Protein AF-A0A415L719-F1 (afdb_monomer)

Mean predicted aligned error: 2.57 Å

Radius of gyration: 12.13 Å; Cα contacts (8 Å, |Δi|>4): 46; chains: 1; bounding box: 29×30×29 Å

Organism: NCBI:txid40520

Foldseek 3Di:
DDAPLNVLVVCCVVPVVVSLVVCVVVVVVLCCVLVCCQPPPLVVLVVDPVSVVSSLSSLVSCVVSVPVVSVVSNVVSVVD

pLDDT: mean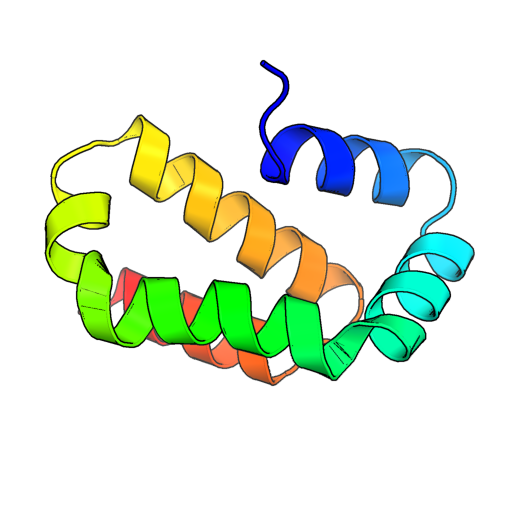 94.85, std 5.21, range [59.53, 98.19]

Secondary structure (DSSP, 8-state):
---HHHHHHHHHHHHHHHHHHHHHHTHHHHHHHHHHHHHHHHHHHTT-HHHHHHHHHHHHHHHHTT-HHHHHHHHHHHH-

Structure (mmCIF, N/CA/C/O backbone):
data_AF-A0A415L719-F1
#
_entry.id   AF-A0A415L719-F1
#
loop_
_atom_site.group_PDB
_atom_site.id
_atom_site.type_symbol
_atom_site.label_atom_id
_atom_site.label_alt_id
_atom_site.label_comp_id
_atom_site.label_asym_id
_atom_site.label_entity_id
_atom_site.label_seq_id
_atom_site.pdbx_PDB_ins_code
_atom_site.Cartn_x
_atom_site.Cartn_y
_atom_site.Cartn_z
_atom_site.occupancy
_atom_site.B_iso_or_equiv
_atom_site.auth_seq_id
_atom_site.auth_comp_id
_atom_site.auth_asym_id
_atom_site.auth_atom_id
_atom_site.pdbx_PDB_model_num
ATOM 1 N N . MET A 1 1 ? 12.739 16.306 0.117 1.00 59.53 1 MET A N 1
ATOM 2 C CA . MET A 1 1 ? 11.389 15.754 -0.137 1.00 59.53 1 MET A CA 1
ATOM 3 C C . MET A 1 1 ? 11.106 14.728 0.954 1.00 59.53 1 MET A C 1
ATOM 5 O O . MET A 1 1 ? 12.022 13.984 1.277 1.00 59.53 1 MET A O 1
ATOM 9 N N . ILE A 1 2 ? 9.928 14.738 1.584 1.00 73.75 2 ILE A N 1
ATOM 10 C CA . ILE A 1 2 ? 9.551 13.732 2.598 1.00 73.75 2 ILE A CA 1
ATOM 11 C C . ILE A 1 2 ? 8.904 12.553 1.859 1.00 73.75 2 ILE A C 1
ATOM 13 O O . ILE A 1 2 ? 8.086 12.789 0.972 1.00 73.75 2 ILE A O 1
ATOM 17 N N . SER A 1 3 ? 9.283 11.312 2.180 1.00 86.44 3 SER A N 1
ATOM 18 C CA . SER A 1 3 ? 8.675 10.126 1.563 1.00 86.44 3 SER A CA 1
ATOM 19 C C . SER A 1 3 ? 7.228 9.938 2.027 1.00 86.44 3 SER A C 1
ATOM 21 O O . SER A 1 3 ? 6.882 10.264 3.166 1.00 86.44 3 SER A O 1
ATOM 23 N N . ILE A 1 4 ? 6.391 9.350 1.167 1.00 89.31 4 ILE A N 1
ATOM 24 C CA . ILE A 1 4 ? 5.014 8.973 1.522 1.00 89.31 4 ILE A CA 1
ATOM 25 C C . ILE A 1 4 ? 5.013 8.023 2.727 1.00 89.31 4 ILE A C 1
ATOM 27 O O . ILE A 1 4 ? 4.224 8.229 3.647 1.00 89.31 4 ILE A O 1
ATOM 31 N N . SER A 1 5 ? 5.948 7.064 2.780 1.00 91.50 5 SER A N 1
ATOM 32 C CA . SER A 1 5 ? 6.100 6.153 3.923 1.00 91.50 5 SER A CA 1
ATOM 33 C C . SER A 1 5 ? 6.277 6.906 5.248 1.00 91.50 5 SER A C 1
ATOM 35 O O . SER A 1 5 ? 5.573 6.638 6.218 1.00 91.50 5 SER A O 1
ATOM 37 N N . SER A 1 6 ? 7.132 7.936 5.284 1.00 91.69 6 SER A N 1
ATOM 38 C CA . SER A 1 6 ? 7.337 8.752 6.487 1.00 91.69 6 SER A CA 1
ATOM 39 C C . SER A 1 6 ? 6.078 9.528 6.880 1.00 91.69 6 SER A C 1
ATOM 41 O O . SER A 1 6 ? 5.779 9.651 8.071 1.00 91.69 6 SER A O 1
ATOM 43 N N . CYS A 1 7 ? 5.327 10.040 5.900 1.00 92.62 7 CYS A N 1
ATOM 44 C CA . CYS A 1 7 ? 4.052 10.712 6.146 1.00 92.62 7 CYS A CA 1
ATOM 45 C C . CYS A 1 7 ? 3.011 9.753 6.737 1.00 92.62 7 CYS A C 1
ATOM 47 O O . CYS A 1 7 ? 2.368 10.111 7.721 1.00 92.62 7 CYS A O 1
ATOM 49 N N . PHE A 1 8 ? 2.888 8.537 6.200 1.00 93.62 8 PHE A N 1
ATOM 50 C CA . PHE A 1 8 ? 1.942 7.526 6.687 1.00 93.62 8 PHE A CA 1
ATOM 51 C C . PHE A 1 8 ? 2.271 7.111 8.121 1.00 93.62 8 PHE A C 1
ATOM 53 O O . PHE A 1 8 ? 1.408 7.181 8.994 1.00 93.62 8 PHE A O 1
ATOM 60 N N . THR A 1 9 ? 3.538 6.804 8.407 1.00 91.00 9 THR A N 1
ATOM 61 C CA . THR A 1 9 ? 3.985 6.449 9.761 1.00 91.00 9 THR A CA 1
ATOM 62 C C . THR A 1 9 ? 3.702 7.565 10.768 1.00 91.00 9 THR A C 1
ATOM 64 O O . THR A 1 9 ? 3.271 7.300 11.890 1.00 91.00 9 THR A O 1
ATOM 67 N N . LYS A 1 10 ? 3.909 8.832 10.387 1.00 93.50 10 LYS A N 1
ATOM 68 C CA . LYS A 1 10 ? 3.566 9.978 11.244 1.00 93.50 10 LYS A CA 1
ATOM 69 C C . LYS A 1 10 ? 2.055 10.115 11.435 1.00 93.50 10 LYS A C 1
ATOM 71 O O . LYS A 1 10 ? 1.619 10.342 12.558 1.00 93.50 10 LYS A O 1
ATOM 76 N N . ALA A 1 11 ? 1.266 9.962 10.374 1.00 93.88 11 ALA A N 1
ATOM 77 C CA . ALA A 1 11 ? -0.188 10.086 10.434 1.00 93.88 11 ALA A CA 1
ATOM 78 C C . ALA A 1 11 ? -0.816 9.017 11.343 1.00 93.88 11 ALA A C 1
ATOM 80 O O . ALA A 1 11 ? -1.605 9.359 12.222 1.00 93.88 11 ALA A O 1
ATOM 81 N N . ILE A 1 12 ? -0.383 7.758 11.214 1.00 93.19 12 ILE A N 1
ATOM 82 C CA . ILE A 1 12 ? -0.821 6.654 12.080 1.00 93.19 12 ILE A CA 1
ATOM 83 C C . ILE A 1 12 ? -0.485 6.936 13.547 1.00 93.19 12 ILE A C 1
ATOM 85 O O . ILE A 1 12 ? -1.347 6.781 14.411 1.00 93.19 12 ILE A O 1
ATOM 89 N N . ARG A 1 13 ? 0.750 7.378 13.835 1.00 93.69 13 ARG A N 1
ATOM 90 C CA . ARG A 1 13 ? 1.190 7.708 15.203 1.00 93.69 13 ARG A CA 1
ATOM 91 C C . ARG A 1 13 ? 0.411 8.869 15.815 1.00 93.69 13 ARG A C 1
ATOM 93 O O . ARG A 1 13 ? 0.214 8.882 17.024 1.00 93.69 13 ARG A O 1
ATOM 100 N N . ASN A 1 14 ? -0.005 9.832 14.997 1.00 95.25 14 ASN A N 1
ATOM 101 C CA . ASN A 1 14 ? -0.737 11.005 15.461 1.00 95.25 14 ASN A CA 1
ATOM 102 C C . ASN A 1 14 ? -2.212 10.681 15.730 1.00 95.25 14 ASN A C 1
ATOM 104 O O . ASN A 1 14 ? -2.713 10.969 16.813 1.00 95.25 14 ASN A O 1
ATOM 108 N N . ASN A 1 15 ? -2.917 10.115 14.747 1.00 96.44 15 ASN A N 1
ATOM 109 C CA . ASN A 1 15 ? -4.317 9.724 14.886 1.00 96.44 15 ASN A CA 1
ATOM 110 C C . ASN A 1 15 ? -4.684 8.647 13.853 1.00 96.44 15 ASN A C 1
ATOM 112 O O . ASN A 1 15 ? -5.059 8.943 12.716 1.00 96.44 15 ASN A O 1
ATOM 116 N N . LYS A 1 16 ? -4.605 7.384 14.277 1.00 95.31 16 LYS A N 1
ATOM 117 C CA . LYS A 1 16 ? -4.881 6.218 13.431 1.00 95.31 16 LYS A CA 1
ATOM 118 C C . LYS A 1 16 ? -6.307 6.187 12.871 1.00 95.31 16 LYS A C 1
ATOM 120 O O . LYS A 1 16 ? -6.487 5.786 11.725 1.00 95.31 16 LYS A O 1
ATOM 125 N N . GLU A 1 17 ? -7.311 6.597 13.644 1.00 96.25 17 GLU A N 1
ATOM 126 C CA . GLU A 1 17 ? -8.715 6.581 13.202 1.00 96.25 17 GLU A CA 1
ATOM 127 C C . GLU A 1 17 ? -8.968 7.621 12.110 1.00 96.25 17 GLU A C 1
ATOM 129 O O . GLU A 1 17 ? -9.587 7.319 11.088 1.00 96.25 17 GLU A O 1
ATOM 134 N N . GLN A 1 18 ? -8.427 8.827 12.294 1.00 96.69 18 GLN A N 1
ATOM 135 C CA . GLN A 1 18 ? -8.502 9.880 11.288 1.00 96.69 18 GLN A CA 1
ATOM 136 C C . GLN A 1 18 ? -7.752 9.477 10.014 1.00 96.69 18 GLN A C 1
ATOM 138 O O . GLN A 1 18 ? -8.299 9.611 8.922 1.00 96.69 18 GLN A O 1
ATOM 143 N N . PHE A 1 19 ? -6.553 8.904 10.147 1.00 96.12 19 PHE A N 1
ATOM 144 C CA . PHE A 1 19 ? -5.804 8.378 9.006 1.00 96.12 19 PHE A CA 1
ATOM 145 C C . PHE A 1 19 ? -6.595 7.299 8.253 1.00 96.12 19 PHE A C 1
ATOM 147 O O . PHE A 1 19 ? -6.710 7.359 7.033 1.00 96.12 19 PHE A O 1
ATOM 154 N N . ALA A 1 20 ? -7.203 6.343 8.963 1.00 96.69 20 ALA A N 1
ATOM 155 C CA . ALA A 1 20 ? -8.026 5.309 8.338 1.00 96.69 20 ALA A CA 1
ATOM 156 C C . A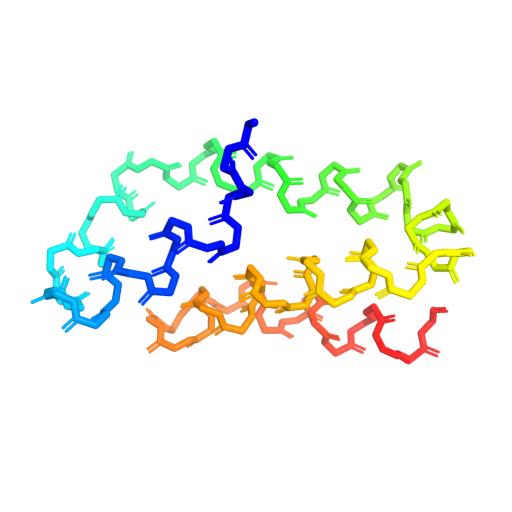LA A 1 20 ? -9.202 5.906 7.544 1.00 96.69 20 ALA A C 1
ATOM 158 O O . ALA A 1 20 ? -9.500 5.444 6.441 1.00 96.69 20 ALA A O 1
ATOM 159 N N . LYS A 1 21 ? -9.845 6.954 8.076 1.00 97.19 21 LYS A N 1
ATOM 160 C CA . LYS A 1 21 ? -10.914 7.680 7.380 1.00 97.19 21 LYS A CA 1
ATOM 161 C C . LYS A 1 21 ? -10.399 8.382 6.120 1.00 97.19 21 LYS A C 1
ATOM 163 O O . LYS A 1 21 ? -10.982 8.204 5.058 1.00 97.19 21 LYS A O 1
ATOM 168 N N . GLU A 1 22 ? -9.288 9.107 6.212 1.00 96.06 22 GLU A N 1
ATOM 169 C CA . GLU A 1 22 ? -8.685 9.825 5.078 1.00 96.06 22 GLU A CA 1
ATOM 170 C C . GLU A 1 22 ? -8.226 8.885 3.959 1.00 96.06 22 GLU A C 1
ATOM 172 O O . GLU A 1 22 ? -8.431 9.176 2.777 1.00 96.06 22 GLU A O 1
ATOM 177 N N . ILE A 1 23 ? -7.645 7.737 4.320 1.00 95.94 23 ILE A N 1
ATOM 178 C CA . ILE A 1 23 ? -7.260 6.704 3.356 1.00 95.94 23 ILE A CA 1
ATOM 179 C C . ILE A 1 23 ? -8.493 6.128 2.667 1.00 95.94 23 ILE A C 1
ATOM 181 O O . ILE A 1 23 ? -8.472 5.963 1.450 1.00 95.94 23 ILE A O 1
ATOM 185 N N . LYS A 1 24 ? -9.574 5.871 3.410 1.00 95.56 24 LYS A N 1
ATOM 186 C CA . LYS A 1 24 ? -10.831 5.387 2.833 1.00 95.56 24 LYS A CA 1
ATOM 187 C C . LYS A 1 24 ? -11.450 6.412 1.880 1.00 95.56 24 LYS A C 1
ATOM 189 O O . LYS A 1 24 ? -11.875 6.043 0.788 1.00 95.56 24 LYS A O 1
ATOM 194 N N . ASP A 1 25 ? -11.454 7.688 2.256 1.00 96.81 25 ASP A N 1
ATOM 195 C CA . ASP A 1 25 ? -11.953 8.778 1.410 1.00 96.81 25 ASP A CA 1
ATOM 196 C C . ASP A 1 25 ? -11.086 8.951 0.145 1.00 96.81 25 ASP A C 1
ATOM 198 O O . ASP A 1 25 ? -11.587 9.309 -0.921 1.00 96.81 25 ASP A O 1
ATOM 202 N N . SER A 1 26 ? -9.795 8.618 0.235 1.00 95.94 26 SER A N 1
ATOM 203 C CA . SER A 1 26 ? -8.816 8.701 -0.859 1.00 95.94 26 SER A CA 1
ATOM 204 C C . SER A 1 26 ? -8.497 7.349 -1.514 1.00 95.94 26 SER A C 1
ATOM 206 O O . SER A 1 26 ? -7.501 7.242 -2.237 1.00 95.94 26 SER A O 1
ATOM 208 N N . GLN A 1 27 ? -9.322 6.317 -1.289 1.00 94.31 27 GLN A N 1
ATOM 209 C CA . GLN A 1 27 ? -9.001 4.920 -1.615 1.00 94.31 27 GLN A CA 1
ATOM 210 C C . GLN A 1 27 ? -8.556 4.739 -3.066 1.00 94.31 27 GLN A C 1
ATOM 212 O O . GLN A 1 27 ? -7.585 4.038 -3.325 1.00 94.31 27 GLN A O 1
ATOM 217 N N . VAL A 1 28 ? -9.229 5.398 -4.013 1.00 95.81 28 VAL A N 1
ATOM 218 C CA . VAL A 1 28 ? -8.924 5.280 -5.448 1.00 95.81 28 VAL A CA 1
ATOM 219 C C . VAL A 1 28 ? -7.486 5.704 -5.749 1.00 95.81 28 VAL A C 1
ATOM 221 O O . VAL A 1 28 ? -6.790 5.034 -6.507 1.00 95.81 28 VAL A O 1
ATOM 224 N N . ILE A 1 29 ? -7.024 6.798 -5.141 1.00 95.81 29 ILE A N 1
ATOM 225 C CA . ILE A 1 29 ? -5.672 7.324 -5.360 1.00 95.81 29 ILE A CA 1
ATOM 226 C C . ILE A 1 29 ? -4.644 6.414 -4.686 1.00 95.81 29 ILE A C 1
ATOM 228 O O . ILE A 1 29 ? -3.634 6.074 -5.298 1.00 95.81 29 ILE A O 1
ATOM 232 N N . VAL A 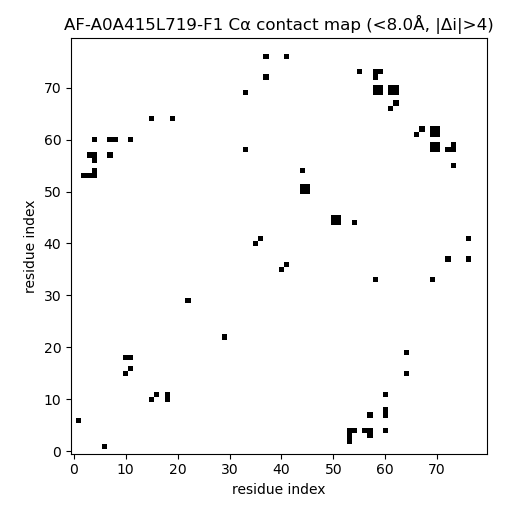1 30 ? -4.916 5.984 -3.452 1.00 95.5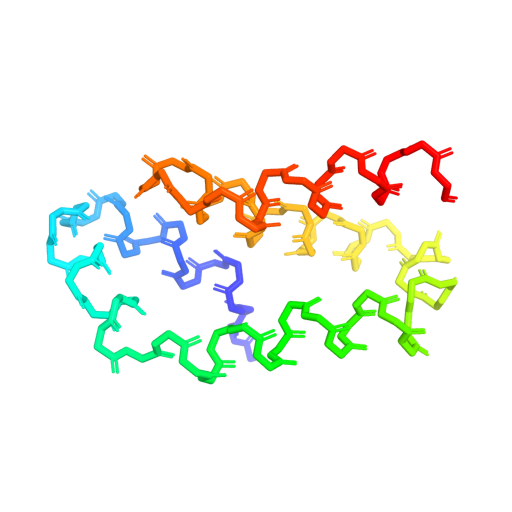6 30 VAL A N 1
ATOM 233 C CA . VAL A 1 30 ? -4.035 5.073 -2.706 1.00 95.56 30 VAL A CA 1
ATOM 234 C C . VAL A 1 30 ? -3.874 3.749 -3.453 1.00 95.56 30 VAL A C 1
ATOM 236 O O . VAL A 1 30 ? -2.748 3.310 -3.682 1.00 95.56 30 VAL A O 1
ATOM 239 N N . ASP A 1 31 ? -4.981 3.168 -3.915 1.00 94.94 31 ASP A N 1
ATOM 240 C CA . ASP A 1 31 ? -4.994 1.947 -4.718 1.00 94.94 31 ASP A CA 1
ATOM 241 C C . ASP A 1 31 ? -4.214 2.116 -6.015 1.00 94.94 31 ASP A C 1
ATOM 243 O O . ASP A 1 31 ? -3.432 1.243 -6.387 1.00 94.94 31 ASP A O 1
ATOM 247 N N . MET A 1 32 ? -4.403 3.243 -6.703 1.00 96.31 32 MET A N 1
ATOM 248 C CA . MET A 1 32 ? -3.696 3.533 -7.944 1.00 96.31 32 MET A CA 1
ATOM 249 C C . MET A 1 32 ? -2.183 3.585 -7.728 1.00 96.31 32 MET A C 1
ATOM 251 O O . MET A 1 32 ? -1.449 3.050 -8.557 1.00 96.31 32 MET A O 1
ATOM 255 N N . ILE A 1 33 ? -1.720 4.186 -6.627 1.00 94.94 33 ILE A N 1
ATOM 256 C CA . ILE A 1 33 ? -0.297 4.248 -6.278 1.00 94.94 33 ILE A CA 1
ATOM 257 C C . ILE A 1 33 ? 0.233 2.837 -6.016 1.00 94.94 33 ILE A C 1
ATOM 259 O O . ILE A 1 33 ? 1.146 2.400 -6.714 1.00 94.94 33 ILE A O 1
ATOM 263 N N . ILE A 1 34 ? -0.360 2.097 -5.071 1.00 96.88 34 ILE A N 1
ATOM 264 C CA . ILE A 1 34 ? 0.188 0.796 -4.657 1.00 96.88 34 ILE A CA 1
ATOM 265 C C . ILE A 1 34 ? 0.132 -0.246 -5.781 1.00 96.88 34 ILE A C 1
ATOM 267 O O . ILE A 1 34 ? 1.091 -0.996 -5.947 1.00 96.88 34 ILE A O 1
ATOM 271 N N . LEU A 1 35 ? -0.932 -0.252 -6.596 1.00 97.56 35 LEU A N 1
ATOM 272 C CA . LEU A 1 35 ? -1.082 -1.186 -7.714 1.00 97.56 35 LEU A CA 1
ATOM 273 C C . LEU A 1 35 ? -0.174 -0.836 -8.887 1.00 97.56 35 LEU A C 1
ATOM 275 O O . LEU A 1 35 ? 0.415 -1.734 -9.479 1.00 97.56 35 LEU A O 1
ATOM 279 N N . LYS A 1 36 ? -0.050 0.446 -9.259 1.00 96.25 36 LYS A N 1
ATOM 280 C CA . LYS A 1 36 ? 0.841 0.815 -10.369 1.00 96.25 36 LYS A CA 1
ATOM 281 C C . LYS A 1 36 ? 2.299 0.574 -10.008 1.00 96.25 36 LYS A C 1
ATOM 283 O O . LYS A 1 36 ? 3.032 0.073 -10.854 1.00 96.25 36 LYS A O 1
ATOM 288 N N . SER A 1 37 ? 2.692 0.889 -8.773 1.00 96.38 37 SER A N 1
ATOM 289 C CA . SER A 1 37 ? 4.015 0.550 -8.249 1.00 96.38 37 SER A CA 1
ATOM 290 C C . SER A 1 37 ? 4.280 -0.950 -8.344 1.00 96.38 37 SER A C 1
ATOM 292 O O . SER A 1 37 ? 5.311 -1.336 -8.883 1.00 96.38 37 SER A O 1
ATOM 294 N N . PHE A 1 38 ? 3.324 -1.782 -7.927 1.00 97.50 38 PHE A N 1
ATOM 295 C CA . PHE A 1 38 ? 3.446 -3.234 -8.032 1.00 97.50 38 PHE A CA 1
ATOM 296 C C . PHE A 1 38 ? 3.563 -3.713 -9.488 1.00 97.50 38 PHE A C 1
ATOM 298 O O . PHE A 1 38 ? 4.550 -4.324 -9.872 1.00 97.50 38 PHE A O 1
ATOM 305 N N . ILE A 1 39 ? 2.578 -3.396 -10.332 1.00 96.94 39 ILE A N 1
ATOM 306 C CA . ILE A 1 39 ? 2.456 -3.979 -11.677 1.00 96.94 39 ILE A CA 1
ATOM 307 C C . ILE A 1 39 ? 3.585 -3.530 -12.609 1.00 96.94 39 ILE A C 1
ATOM 309 O O . ILE A 1 39 ? 4.062 -4.321 -13.416 1.00 96.94 39 ILE A O 1
ATOM 313 N N . PHE A 1 40 ? 3.977 -2.256 -12.548 1.00 97.25 40 PHE A N 1
ATOM 314 C CA . PHE A 1 40 ? 4.876 -1.674 -13.550 1.00 97.25 40 PHE A CA 1
ATOM 315 C C . PHE A 1 40 ? 6.302 -1.465 -13.054 1.00 97.25 40 PHE A C 1
ATOM 317 O O . PHE A 1 40 ? 7.192 -1.263 -13.876 1.00 97.25 40 PHE A O 1
ATOM 324 N N . TYR A 1 41 ? 6.521 -1.471 -11.738 1.00 96.81 41 TYR A N 1
ATOM 325 C CA . TYR A 1 41 ? 7.793 -1.051 -11.158 1.00 96.81 41 TYR A CA 1
ATOM 326 C C . TYR A 1 41 ? 8.339 -2.011 -10.098 1.00 96.81 41 TYR A C 1
ATOM 328 O O . TYR A 1 41 ? 9.370 -1.686 -9.519 1.00 96.81 41 TYR A O 1
ATOM 336 N N . SER A 1 42 ? 7.720 -3.176 -9.851 1.00 96.69 42 SER A N 1
ATOM 337 C CA . SER A 1 42 ? 8.204 -4.129 -8.835 1.00 96.69 42 SER A CA 1
ATOM 338 C C . SER A 1 42 ? 9.681 -4.482 -9.036 1.00 96.69 42 SER A C 1
ATOM 340 O O . SER A 1 42 ? 10.477 -4.301 -8.116 1.00 96.69 42 SER A O 1
ATOM 342 N N . ASP A 1 43 ? 10.077 -4.851 -10.260 1.00 96.75 43 ASP A N 1
ATOM 343 C CA . ASP A 1 43 ? 11.468 -5.194 -10.585 1.00 96.75 43 ASP A CA 1
ATOM 344 C C . ASP A 1 43 ? 12.440 -4.038 -10.323 1.00 96.75 43 ASP A C 1
ATOM 346 O O . ASP A 1 43 ? 13.557 -4.256 -9.865 1.00 96.75 43 ASP A O 1
ATOM 350 N N . GLU A 1 44 ? 12.033 -2.798 -10.603 1.00 97.31 44 GLU A N 1
ATOM 351 C CA . GLU A 1 44 ? 12.878 -1.623 -10.372 1.00 97.31 44 GLU A CA 1
ATOM 352 C C . GLU A 1 44 ? 12.959 -1.260 -8.888 1.00 97.31 44 GLU A C 1
ATOM 354 O O . GLU A 1 44 ? 14.037 -0.938 -8.392 1.00 97.31 44 GLU A O 1
ATOM 359 N N . ILE A 1 45 ? 11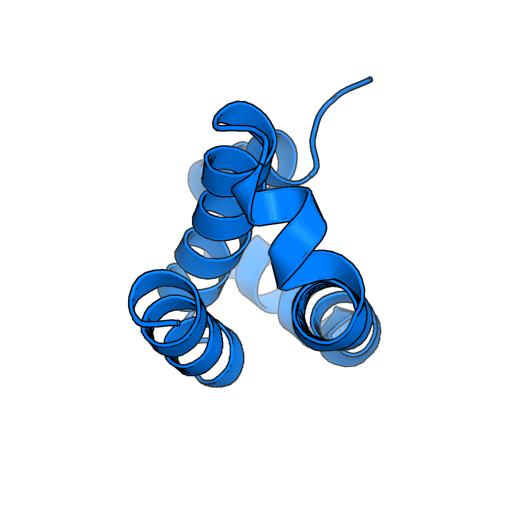.844 -1.364 -8.158 1.00 97.12 45 ILE A N 1
ATOM 360 C CA . ILE A 1 45 ? 11.807 -1.180 -6.703 1.00 97.12 45 ILE A CA 1
ATOM 361 C C . ILE A 1 45 ? 12.738 -2.205 -6.047 1.00 97.12 45 ILE A C 1
ATOM 363 O O . ILE A 1 45 ? 13.539 -1.838 -5.194 1.00 97.12 45 ILE A O 1
ATOM 367 N N . LYS A 1 46 ? 12.706 -3.466 -6.493 1.00 96.75 46 LYS A N 1
ATOM 368 C CA . LYS A 1 46 ? 13.514 -4.571 -5.954 1.00 96.75 46 LYS A CA 1
ATOM 369 C C . LYS A 1 46 ? 15.019 -4.453 -6.190 1.00 96.75 46 LYS A C 1
ATOM 371 O O . LYS A 1 46 ? 15.786 -5.179 -5.563 1.00 96.75 46 L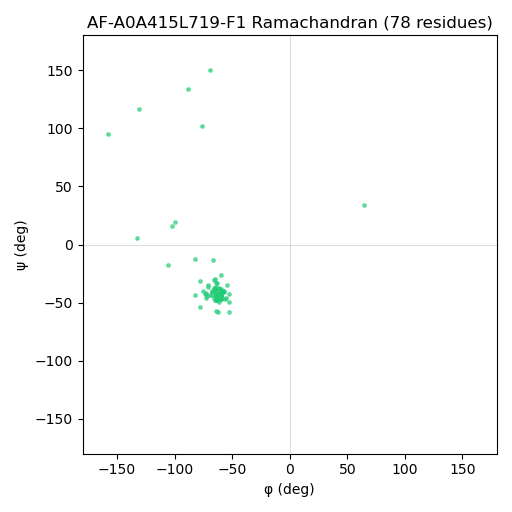YS A O 1
ATOM 376 N N . LYS A 1 47 ? 15.465 -3.546 -7.060 1.00 97.56 47 LYS A N 1
ATOM 377 C CA . LYS A 1 47 ? 16.896 -3.272 -7.270 1.00 97.56 47 LYS A CA 1
ATOM 378 C C . LYS A 1 47 ? 17.483 -2.317 -6.230 1.00 97.56 47 LYS A C 1
ATOM 380 O O . LYS A 1 47 ? 18.703 -2.191 -6.167 1.00 97.56 47 L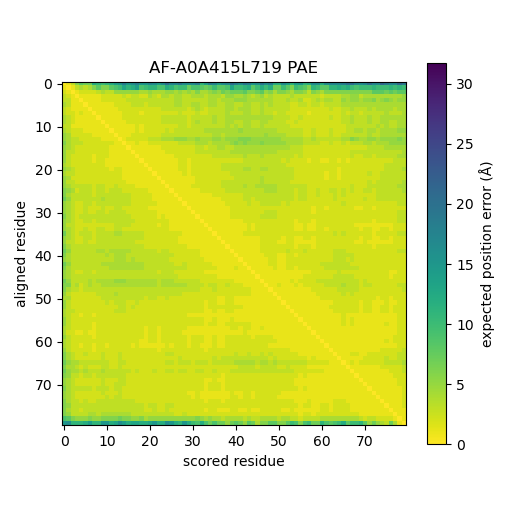YS A O 1
ATOM 385 N N . ASP A 1 48 ? 16.651 -1.649 -5.428 1.00 97.19 48 ASP A N 1
ATOM 386 C CA . ASP A 1 48 ? 17.088 -0.664 -4.437 1.00 97.19 48 ASP A CA 1
ATOM 387 C C . ASP A 1 48 ? 16.435 -0.932 -3.073 1.00 97.19 48 ASP A C 1
ATOM 389 O O . ASP A 1 48 ? 15.225 -0.797 -2.892 1.00 97.19 48 ASP A O 1
ATOM 393 N N . GLU A 1 49 ? 17.260 -1.253 -2.077 1.00 96.31 49 GLU A N 1
ATOM 394 C CA . GLU A 1 49 ? 16.826 -1.535 -0.705 1.00 96.31 49 GLU A CA 1
ATOM 395 C C . GLU A 1 49 ? 15.981 -0.402 -0.095 1.00 96.31 49 GLU A C 1
ATOM 397 O O . GLU A 1 49 ? 15.026 -0.651 0.641 1.00 96.31 49 GLU A O 1
ATOM 402 N N . LYS A 1 50 ? 16.272 0.862 -0.421 1.00 94.62 50 LYS A N 1
ATOM 403 C CA . LYS A 1 50 ? 15.485 1.996 0.081 1.00 94.62 50 LYS A CA 1
ATOM 404 C C . LYS A 1 50 ? 14.103 2.045 -0.554 1.00 94.62 50 LYS A C 1
ATOM 406 O O . LYS A 1 50 ? 13.159 2.456 0.121 1.00 94.62 50 LYS A O 1
ATOM 411 N N . LEU A 1 51 ? 13.978 1.659 -1.824 1.00 95.38 51 LEU A N 1
ATOM 412 C CA . LEU A 1 51 ? 12.686 1.594 -2.504 1.00 95.38 51 LEU A CA 1
ATOM 413 C C . LEU A 1 51 ? 11.864 0.408 -2.003 1.00 95.38 51 LEU A C 1
ATOM 415 O O . LEU A 1 51 ? 10.678 0.600 -1.740 1.00 95.38 51 LEU A O 1
ATOM 419 N N . ILE A 1 52 ? 12.492 -0.756 -1.794 1.00 97.06 52 ILE A N 1
ATOM 420 C CA . ILE A 1 52 ? 11.867 -1.915 -1.133 1.00 97.06 52 ILE A CA 1
ATOM 421 C C . ILE A 1 52 ? 11.274 -1.478 0.204 1.00 97.06 52 ILE A C 1
ATOM 423 O O . ILE A 1 52 ? 10.063 -1.563 0.396 1.00 97.06 52 I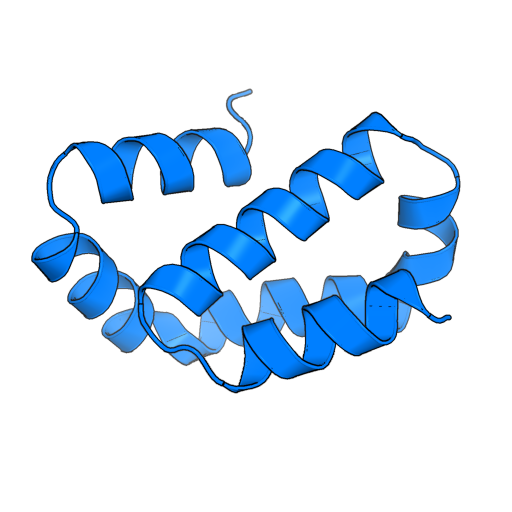LE A O 1
ATOM 427 N N . ASN A 1 53 ? 12.108 -0.926 1.090 1.00 95.75 53 ASN A N 1
ATOM 428 C CA . ASN A 1 53 ? 11.682 -0.518 2.426 1.00 95.75 53 ASN A CA 1
ATOM 429 C C . ASN A 1 53 ? 10.564 0.531 2.367 1.00 95.75 53 ASN A C 1
ATOM 431 O O . ASN A 1 53 ? 9.566 0.416 3.069 1.00 95.75 53 ASN A O 1
ATOM 435 N N . ALA A 1 54 ? 10.680 1.535 1.491 1.00 95.81 54 ALA A N 1
ATOM 436 C CA . ALA A 1 54 ? 9.651 2.561 1.361 1.00 95.81 54 ALA A CA 1
ATOM 437 C C . ALA A 1 54 ? 8.312 2.006 0.852 1.00 95.81 54 ALA A C 1
ATOM 439 O O . ALA A 1 54 ? 7.260 2.478 1.285 1.00 95.81 54 ALA A O 1
ATOM 440 N N . TYR A 1 55 ? 8.339 1.043 -0.071 1.00 97.12 55 TYR A N 1
ATOM 441 C CA . TYR A 1 55 ? 7.132 0.421 -0.605 1.00 97.12 55 TYR A CA 1
ATOM 442 C C . TYR A 1 55 ? 6.479 -0.507 0.426 1.00 97.12 55 TYR A C 1
ATOM 444 O O . TYR A 1 55 ? 5.280 -0.383 0.681 1.00 97.12 55 TYR A O 1
ATOM 452 N N . GLU A 1 56 ? 7.266 -1.357 1.091 1.00 97.19 56 GLU A N 1
ATOM 453 C CA . GLU A 1 56 ? 6.771 -2.215 2.170 1.00 97.19 56 GLU A CA 1
ATOM 454 C C . GLU A 1 56 ? 6.198 -1.407 3.335 1.00 97.19 56 GLU A C 1
ATOM 456 O O . GLU A 1 56 ? 5.113 -1.729 3.812 1.00 97.19 56 GLU A O 1
ATOM 461 N N . ASP A 1 57 ? 6.856 -0.320 3.750 1.00 96.75 57 ASP A N 1
ATOM 462 C CA . ASP A 1 57 ? 6.363 0.559 4.816 1.00 96.75 57 ASP A CA 1
ATOM 463 C C . ASP A 1 57 ? 4.973 1.127 4.491 1.00 96.75 57 ASP A C 1
ATOM 465 O O . ASP A 1 57 ? 4.111 1.222 5.367 1.00 96.75 57 ASP A O 1
ATOM 469 N N . ILE A 1 58 ? 4.731 1.499 3.228 1.00 96.81 58 ILE A N 1
ATOM 470 C CA . ILE A 1 58 ? 3.416 1.975 2.780 1.00 96.81 58 ILE A CA 1
ATOM 471 C C . ILE A 1 58 ? 2.383 0.852 2.900 1.00 96.81 58 ILE A C 1
ATOM 473 O O . ILE A 1 58 ? 1.301 1.075 3.446 1.00 96.81 58 ILE A O 1
ATOM 477 N N . LEU A 1 59 ? 2.698 -0.351 2.418 1.00 97.88 59 LEU A N 1
ATOM 478 C CA . LEU A 1 59 ? 1.777 -1.488 2.468 1.00 97.88 59 LEU A CA 1
ATOM 479 C C . LEU A 1 59 ? 1.491 -1.944 3.907 1.00 97.88 59 LEU A C 1
ATOM 481 O O . LEU A 1 59 ? 0.341 -2.234 4.242 1.00 97.88 59 LEU A O 1
ATOM 485 N N . LEU A 1 60 ? 2.500 -1.938 4.779 1.00 97.31 60 LEU A N 1
ATOM 486 C CA . LEU A 1 60 ? 2.366 -2.224 6.208 1.00 97.31 60 LEU A CA 1
ATOM 487 C C . LEU A 1 60 ? 1.451 -1.205 6.892 1.00 97.31 60 LEU A C 1
ATOM 489 O O . LEU A 1 60 ? 0.488 -1.595 7.552 1.00 97.31 60 LEU A O 1
ATOM 493 N N . ALA A 1 61 ? 1.679 0.091 6.667 1.00 96.12 61 ALA A N 1
ATOM 494 C CA . ALA A 1 61 ? 0.845 1.163 7.208 1.00 96.12 61 ALA A CA 1
ATOM 495 C C . ALA A 1 61 ? -0.632 1.026 6.788 1.00 96.12 61 ALA A C 1
ATOM 497 O O . ALA A 1 61 ? -1.545 1.237 7.588 1.00 96.12 61 ALA A O 1
ATOM 498 N N . LEU A 1 62 ? -0.885 0.634 5.539 1.00 96.88 62 LEU A N 1
ATOM 499 C CA . LEU A 1 62 ? -2.237 0.372 5.042 1.00 96.88 62 LEU A CA 1
ATOM 500 C C . LEU A 1 62 ? -2.834 -0.915 5.637 1.00 96.88 62 LEU A C 1
ATOM 502 O O . LEU A 1 62 ? -4.022 -0.962 5.964 1.00 96.88 62 LEU A O 1
ATOM 506 N N . THR A 1 63 ? -2.020 -1.947 5.843 1.00 96.50 63 THR A N 1
ATOM 507 C CA . THR A 1 63 ? -2.442 -3.193 6.501 1.00 96.50 63 THR A CA 1
ATOM 508 C C . THR A 1 63 ? -2.849 -2.944 7.955 1.00 96.50 63 THR A C 1
ATOM 510 O O . THR A 1 63 ? -3.843 -3.498 8.425 1.00 96.50 63 THR A O 1
ATOM 513 N N . GLU A 1 64 ? -2.168 -2.037 8.663 1.00 94.75 64 GLU A N 1
ATOM 514 C CA . GLU A 1 64 ? -2.515 -1.667 10.040 1.00 94.75 64 GLU A CA 1
ATOM 515 C C . GLU A 1 64 ? -3.933 -1.099 10.194 1.00 94.75 64 GLU A C 1
ATOM 517 O O . GLU A 1 64 ? -4.520 -1.199 11.279 1.00 94.75 64 GLU A O 1
ATOM 522 N N . ILE A 1 65 ? -4.483 -0.500 9.135 1.00 95.12 65 ILE A N 1
ATOM 523 C CA . ILE A 1 65 ? -5.865 -0.003 9.072 1.00 95.12 65 ILE A CA 1
ATOM 524 C C . ILE A 1 65 ? -6.809 -0.969 8.340 1.00 95.12 65 ILE A C 1
ATOM 526 O O . ILE A 1 65 ? -7.908 -0.581 7.949 1.00 95.12 65 ILE A O 1
ATOM 530 N N . ARG A 1 66 ? -6.409 -2.242 8.211 1.00 94.50 66 ARG A N 1
ATOM 531 C CA . ARG A 1 66 ? -7.181 -3.344 7.616 1.00 94.50 66 ARG A CA 1
ATOM 532 C C . ARG A 1 66 ? -7.474 -3.170 6.120 1.00 94.50 66 ARG A C 1
ATOM 534 O O . ARG A 1 66 ? -8.523 -3.597 5.646 1.00 94.50 66 ARG A O 1
ATOM 541 N N . ASN A 1 67 ? -6.559 -2.562 5.361 1.00 95.19 67 ASN A N 1
ATOM 542 C CA . ASN A 1 67 ? -6.636 -2.578 3.900 1.00 95.19 67 ASN A CA 1
ATOM 543 C C . ASN A 1 67 ? -6.183 -3.953 3.370 1.00 95.19 67 ASN A C 1
ATOM 545 O O . ASN A 1 67 ? -4.991 -4.243 3.301 1.00 95.19 67 ASN A O 1
ATOM 549 N N . GLU A 1 68 ? -7.146 -4.793 2.989 1.00 94.81 68 GLU A N 1
ATOM 550 C CA . GLU A 1 68 ? -6.901 -6.165 2.515 1.00 94.81 68 GLU A CA 1
ATOM 551 C C . GLU A 1 68 ? -6.039 -6.214 1.247 1.00 94.81 68 GLU A C 1
ATOM 553 O O . GLU A 1 68 ? -5.172 -7.073 1.115 1.00 94.81 68 GLU A O 1
ATOM 558 N N . LYS A 1 69 ? -6.223 -5.260 0.327 1.00 95.69 69 LYS A N 1
ATOM 559 C CA . LYS A 1 69 ? -5.444 -5.193 -0.915 1.00 95.69 69 LYS A CA 1
ATOM 560 C C . LYS A 1 69 ? -3.967 -4.946 -0.630 1.00 95.69 69 LYS A C 1
ATOM 562 O O . LYS A 1 69 ? -3.117 -5.563 -1.261 1.00 95.69 69 LYS A O 1
ATOM 567 N N . ALA A 1 70 ? -3.664 -4.063 0.320 1.00 97.31 70 ALA A N 1
ATOM 568 C CA . ALA A 1 70 ? -2.291 -3.800 0.727 1.00 97.31 70 ALA A CA 1
ATOM 569 C C . ALA A 1 70 ? -1.635 -5.031 1.368 1.00 97.31 70 ALA A C 1
ATOM 571 O O . ALA A 1 70 ? -0.472 -5.295 1.085 1.00 97.31 70 ALA A O 1
ATOM 572 N N . ALA A 1 71 ? -2.387 -5.801 2.163 1.00 97.62 71 ALA A N 1
ATOM 573 C CA . ALA A 1 71 ? -1.895 -7.044 2.753 1.00 97.62 71 ALA A CA 1
ATOM 574 C C . ALA A 1 71 ? -1.548 -8.085 1.675 1.00 97.62 71 ALA A C 1
ATOM 576 O O . ALA A 1 71 ? -0.443 -8.618 1.678 1.00 97.62 71 ALA A O 1
ATOM 577 N N . VAL A 1 72 ? -2.441 -8.298 0.699 1.00 97.56 72 VAL A N 1
ATOM 578 C CA . VAL A 1 72 ? -2.186 -9.212 -0.431 1.00 97.56 72 VAL A CA 1
ATOM 579 C C . VAL A 1 72 ? -0.959 -8.770 -1.231 1.00 97.56 72 VAL A C 1
ATOM 581 O O . VAL A 1 72 ? -0.089 -9.581 -1.523 1.00 97.56 72 VAL A O 1
ATOM 584 N N . LEU A 1 73 ? -0.853 -7.479 -1.561 1.00 98.12 73 LEU A N 1
ATOM 585 C CA . LEU A 1 73 ? 0.296 -6.962 -2.309 1.00 98.12 73 LEU A CA 1
ATOM 586 C C . LEU A 1 73 ? 1.612 -7.089 -1.534 1.00 98.12 73 LEU A C 1
ATOM 588 O O . LEU A 1 73 ? 2.648 -7.294 -2.157 1.00 98.12 73 LEU A O 1
ATOM 592 N N . LEU A 1 74 ? 1.585 -6.965 -0.205 1.00 98.19 74 LEU A N 1
ATOM 593 C CA . LEU A 1 74 ? 2.779 -7.105 0.627 1.00 98.19 74 LEU A CA 1
ATOM 594 C C . LEU A 1 74 ? 3.324 -8.531 0.569 1.00 98.19 74 LEU A C 1
ATOM 596 O O . LEU A 1 74 ? 4.529 -8.716 0.397 1.00 98.19 74 LEU A O 1
ATOM 600 N N . ASP A 1 75 ? 2.439 -9.518 0.692 1.00 97.75 75 ASP A N 1
ATOM 601 C CA . ASP A 1 75 ? 2.817 -10.926 0.608 1.00 97.75 75 ASP A CA 1
ATOM 602 C C . ASP A 1 75 ? 3.351 -11.257 -0.791 1.00 97.75 75 ASP A C 1
ATOM 604 O O . ASP A 1 75 ? 4.445 -11.809 -0.924 1.00 97.75 75 ASP A O 1
ATOM 608 N N . GLU A 1 76 ? 2.640 -10.836 -1.840 1.00 97.19 76 GLU A N 1
ATOM 609 C CA . GLU A 1 76 ? 3.054 -11.062 -3.228 1.00 97.19 76 GLU A CA 1
ATOM 610 C C . GLU A 1 76 ? 4.408 -10.418 -3.550 1.00 97.19 76 GLU A C 1
ATOM 612 O O . GLU A 1 76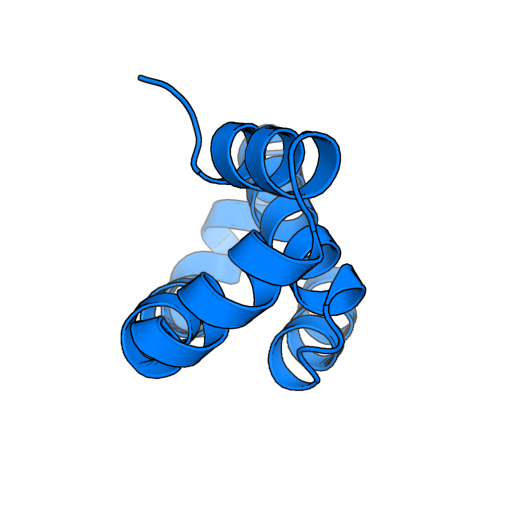 ? 5.270 -11.067 -4.140 1.00 97.19 76 GLU A O 1
ATOM 617 N N . PHE A 1 77 ? 4.625 -9.169 -3.121 1.00 97.12 77 PHE A N 1
ATOM 618 C CA . PHE A 1 77 ? 5.866 -8.432 -3.367 1.00 97.12 77 PHE A CA 1
ATOM 619 C C . PHE A 1 77 ? 7.078 -9.050 -2.660 1.00 97.12 77 PHE A C 1
ATOM 621 O O . PHE A 1 77 ? 8.201 -8.953 -3.153 1.00 97.12 77 PHE A O 1
ATOM 628 N N . ARG A 1 78 ? 6.884 -9.700 -1.508 1.00 95.69 78 ARG A N 1
ATOM 629 C CA . ARG A 1 78 ? 7.968 -10.371 -0.773 1.00 95.69 78 ARG A CA 1
ATOM 630 C C . ARG A 1 78 ? 8.359 -11.714 -1.373 1.00 95.69 78 ARG A C 1
ATOM 632 O O . ARG A 1 78 ? 9.517 -12.108 -1.252 1.00 95.69 78 ARG A O 1
ATOM 639 N N . ILE A 1 79 ? 7.407 -12.417 -1.982 1.00 92.88 79 ILE A N 1
ATOM 640 C CA . ILE A 1 79 ? 7.627 -13.746 -2.564 1.00 92.88 79 ILE A CA 1
ATOM 641 C C . ILE A 1 79 ? 8.246 -13.646 -3.964 1.00 92.88 79 ILE A C 1
ATOM 643 O O . ILE A 1 79 ? 9.170 -14.402 -4.268 1.00 92.88 79 ILE A O 1
ATOM 647 N N . HIS A 1 80 ? 7.740 -12.733 -4.796 1.00 84.62 80 HIS A N 1
ATOM 648 C CA . HIS A 1 80 ? 8.100 -12.575 -6.210 1.00 84.62 80 HIS A CA 1
ATOM 649 C C . HIS A 1 80 ? 8.816 -11.261 -6.411 1.00 84.62 80 HIS A C 1
ATOM 651 O O . HIS A 1 80 ? 10.021 -11.238 -6.749 1.00 84.62 80 HIS A O 1
#

Sequence (80 aa):
MISISSCFTKAIRNNKEQFAKEIKDSQVIVDMIILKSFIFYSDEIKKDEKLINAYEDILLALTEIRNEKAAVLLDEFRIH

Solvent-accessible surface area (backbone atoms only — not comparable to full-atom values): 4452 Å² total; per-residue (Å²): 134,84,54,68,35,61,52,48,58,49,40,45,73,74,40,47,68,61,42,44,49,54,48,61,78,39,37,71,61,55,50,50,51,59,48,48,45,49,78,77,34,43,75,65,33,71,74,32,72,69,46,39,50,43,52,49,47,41,24,49,56,38,34,76,66,68,35,64,69,32,45,53,51,46,56,51,61,73,75,105